Protein AF-A0A847ARM0-F1 (afdb_monomer_lite)

Structure (mmCIF, N/CA/C/O backbone):
data_AF-A0A847ARM0-F1
#
_entry.id   AF-A0A847ARM0-F1
#
loop_
_atom_site.group_PDB
_atom_site.id
_atom_site.type_symbol
_atom_site.label_atom_id
_atom_site.label_alt_id
_atom_site.label_comp_id
_atom_site.label_asym_id
_atom_site.label_entity_id
_atom_site.label_seq_id
_atom_site.pdbx_PDB_ins_code
_atom_site.Cartn_x
_atom_site.Cartn_y
_atom_site.Cartn_z
_atom_site.occupancy
_atom_site.B_iso_or_equiv
_atom_site.auth_seq_id
_atom_site.auth_comp_id
_atom_site.auth_asym_id
_atom_site.auth_atom_id
_atom_site.pdbx_PDB_model_num
ATOM 1 N N . MET A 1 1 ? -12.271 0.451 23.305 1.00 66.31 1 MET A N 1
ATOM 2 C CA . MET A 1 1 ? -11.984 0.232 21.871 1.00 66.31 1 MET A CA 1
ATOM 3 C C . MET A 1 1 ? -12.126 1.588 21.205 1.00 66.31 1 MET A C 1
ATOM 5 O O . MET A 1 1 ? -13.070 2.280 21.560 1.00 66.31 1 MET A O 1
ATOM 9 N N . ILE A 1 2 ? -11.174 2.025 20.380 1.00 81.06 2 ILE A N 1
ATOM 10 C CA . ILE A 1 2 ? -11.302 3.313 19.677 1.00 81.06 2 ILE A CA 1
ATOM 11 C C . ILE A 1 2 ? -12.392 3.132 18.619 1.00 81.06 2 ILE A C 1
ATOM 13 O O . ILE A 1 2 ? -12.335 2.171 17.855 1.00 81.06 2 ILE A O 1
ATOM 17 N N . GLU A 1 3 ? -13.389 4.008 18.605 1.00 85.88 3 GLU A N 1
ATOM 18 C CA . GLU A 1 3 ? -14.489 3.935 17.645 1.00 85.88 3 GLU A CA 1
ATOM 19 C C . GLU A 1 3 ? -14.060 4.580 16.321 1.00 85.88 3 GLU A C 1
ATOM 21 O O . GLU A 1 3 ? -14.102 5.794 16.168 1.00 85.88 3 GLU A O 1
ATOM 26 N N . HIS A 1 4 ? -13.580 3.774 15.374 1.00 92.75 4 HIS A N 1
ATOM 27 C CA . HIS A 1 4 ? -13.165 4.216 14.038 1.00 92.75 4 HIS A CA 1
ATOM 28 C C . HIS A 1 4 ? -14.167 3.772 12.963 1.00 92.75 4 HIS A C 1
ATOM 30 O O . HIS A 1 4 ? -14.939 2.837 13.164 1.00 92.75 4 HIS A O 1
ATOM 36 N N . LYS A 1 5 ? -14.089 4.364 11.767 1.00 96.12 5 LYS A N 1
ATOM 37 C CA . LYS A 1 5 ? -14.975 4.049 10.625 1.00 96.12 5 LYS A CA 1
ATOM 38 C C . LYS A 1 5 ? -14.403 3.019 9.638 1.00 96.12 5 LYS A C 1
ATOM 40 O O . LYS A 1 5 ? -14.964 2.816 8.567 1.00 96.12 5 LYS A O 1
ATOM 45 N N . ILE A 1 6 ? -13.283 2.384 9.983 1.00 96.81 6 ILE A N 1
ATOM 46 C CA . ILE A 1 6 ? -12.593 1.396 9.141 1.00 96.81 6 ILE A CA 1
ATOM 47 C C . ILE A 1 6 ? -13.366 0.072 9.138 1.00 96.81 6 ILE A C 1
ATOM 49 O O . ILE A 1 6 ? -13.774 -0.411 10.196 1.00 96.81 6 ILE A O 1
ATOM 53 N N . THR A 1 7 ? -13.527 -0.530 7.958 1.00 97.19 7 THR A N 1
ATOM 54 C CA . THR A 1 7 ? -14.255 -1.796 7.771 1.00 97.19 7 THR A CA 1
ATOM 55 C C . THR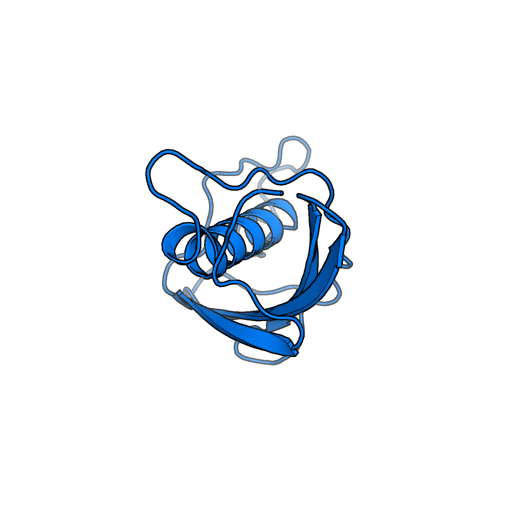 A 1 7 ? -13.399 -2.834 7.047 1.00 97.19 7 THR A C 1
ATOM 57 O O . THR A 1 7 ? -12.589 -2.495 6.188 1.0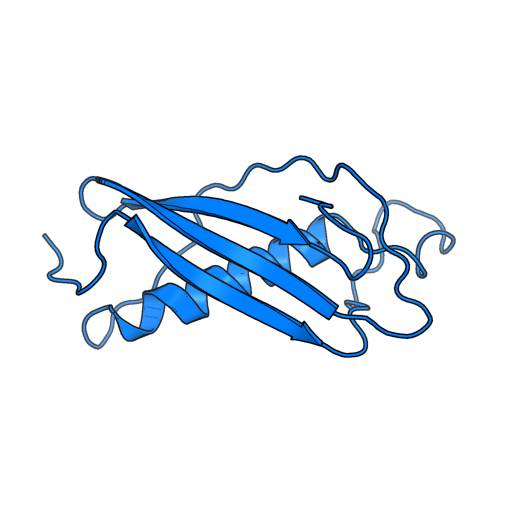0 97.19 7 THR A O 1
ATOM 60 N N . VAL A 1 8 ? -13.560 -4.113 7.405 1.00 98.00 8 VAL A N 1
ATOM 61 C CA . VAL A 1 8 ? -12.897 -5.228 6.704 1.00 98.00 8 VAL A CA 1
ATOM 62 C C . VAL A 1 8 ? -13.474 -5.353 5.293 1.00 98.00 8 VAL A C 1
ATOM 64 O O . VAL A 1 8 ? -14.685 -5.264 5.112 1.00 98.00 8 VAL A O 1
ATOM 67 N N . GLY A 1 9 ? -12.604 -5.557 4.305 1.00 98.06 9 GLY A N 1
ATOM 68 C CA . GLY A 1 9 ? -12.945 -5.592 2.883 1.00 98.06 9 GLY A CA 1
ATOM 69 C C . GLY A 1 9 ? -12.963 -4.218 2.208 1.00 98.06 9 GLY A C 1
ATOM 70 O O . GLY A 1 9 ? -13.065 -4.157 0.987 1.00 98.06 9 GLY A O 1
ATOM 71 N N . GLN A 1 10 ? -12.833 -3.117 2.960 1.00 97.19 10 GLN A N 1
ATOM 72 C CA . GLN A 1 10 ? -12.647 -1.797 2.363 1.00 97.19 10 GLN A CA 1
ATOM 73 C C . GLN A 1 10 ? -11.335 -1.763 1.582 1.00 97.19 10 GLN A C 1
ATOM 75 O O . GLN A 1 10 ? -10.290 -2.137 2.119 1.00 97.19 10 GLN A O 1
ATOM 80 N N . SER A 1 11 ? -11.396 -1.262 0.351 1.00 97.69 11 SER A N 1
ATOM 81 C CA . SER A 1 11 ? -10.238 -1.114 -0.520 1.00 97.69 11 SER A CA 1
ATOM 82 C C . SER A 1 11 ? -10.078 0.311 -1.035 1.00 97.69 11 SER A C 1
ATOM 84 O O . SER A 1 11 ? -11.062 1.035 -1.205 1.00 97.69 11 SER A O 1
ATOM 86 N N . ALA A 1 12 ? -8.844 0.698 -1.338 1.00 97.38 12 ALA A N 1
ATOM 87 C CA . ALA A 1 12 ? -8.522 1.957 -1.996 1.00 97.38 12 ALA A CA 1
ATOM 88 C C . ALA A 1 12 ? -7.449 1.740 -3.066 1.00 97.38 12 ALA A C 1
ATOM 90 O O . ALA A 1 12 ? -6.593 0.871 -2.924 1.00 97.38 12 ALA A O 1
ATOM 91 N N . ILE A 1 13 ? -7.494 2.555 -4.120 1.00 97.75 13 ILE A N 1
ATOM 92 C CA . ILE A 1 13 ? -6.425 2.645 -5.115 1.00 97.75 13 ILE A CA 1
ATOM 93 C C . ILE A 1 13 ? -5.786 4.018 -4.966 1.00 97.75 13 ILE A C 1
ATOM 95 O O . ILE A 1 13 ? -6.460 5.042 -5.090 1.00 97.75 13 ILE A O 1
ATOM 99 N N . TYR A 1 14 ? -4.487 4.033 -4.706 1.00 97.31 14 TYR A N 1
ATOM 100 C CA . TYR A 1 14 ? -3.669 5.230 -4.654 1.00 97.31 14 TYR A CA 1
ATOM 101 C C . TYR A 1 14 ? -2.746 5.267 -5.866 1.00 97.31 14 TYR A C 1
ATOM 103 O O . TYR A 1 14 ? -2.135 4.259 -6.202 1.00 97.31 14 TYR A O 1
ATOM 111 N N . LYS A 1 15 ? -2.631 6.422 -6.522 1.00 95.88 15 LYS A N 1
ATOM 112 C CA . LYS A 1 15 ? -1.702 6.611 -7.637 1.00 95.88 15 LYS A CA 1
ATOM 113 C C . LYS A 1 15 ? -0.640 7.626 -7.256 1.00 95.88 15 LYS A C 1
ATOM 115 O O . LYS A 1 15 ? -0.967 8.755 -6.887 1.00 95.88 15 LYS A O 1
ATOM 120 N N . LYS A 1 16 ? 0.621 7.219 -7.361 1.00 92.38 16 LYS A N 1
ATOM 121 C CA . LYS A 1 16 ? 1.778 8.104 -7.279 1.00 92.38 16 LYS A CA 1
ATOM 122 C C . LYS A 1 16 ? 2.265 8.384 -8.692 1.00 92.38 16 LYS A C 1
ATOM 124 O O . LYS A 1 16 ? 2.745 7.477 -9.361 1.00 92.38 16 LYS A O 1
ATOM 129 N N . GLU A 1 17 ? 2.128 9.629 -9.125 1.00 87.94 17 GLU A N 1
ATOM 130 C CA . GLU A 1 17 ? 2.483 10.074 -10.474 1.00 87.94 17 GLU A CA 1
ATOM 131 C C . GLU A 1 17 ? 3.715 10.990 -10.446 1.00 87.94 17 GLU A C 1
ATOM 133 O O . GLU A 1 17 ? 3.995 11.661 -9.447 1.00 87.94 17 GLU A O 1
ATOM 138 N N . GLY A 1 18 ? 4.423 11.060 -11.574 1.00 74.88 18 GLY A N 1
ATOM 139 C CA . GLY A 1 18 ? 5.495 12.027 -11.812 1.00 74.88 18 GLY A CA 1
ATOM 140 C C . GLY A 1 18 ? 6.894 11.454 -11.597 1.00 74.88 18 GLY A C 1
ATOM 141 O O . GLY A 1 18 ? 7.152 10.285 -11.875 1.00 74.88 18 GLY A O 1
ATOM 142 N N . SER A 1 19 ? 7.835 12.293 -11.153 1.00 69.38 19 SER A N 1
ATOM 143 C CA . SER A 1 19 ? 9.188 11.834 -10.823 1.00 69.38 19 SER A CA 1
ATOM 144 C C . SER A 1 19 ? 9.142 11.030 -9.527 1.00 69.38 19 SER A C 1
ATOM 146 O O . SER A 1 19 ? 9.231 11.594 -8.440 1.00 69.38 19 SER A O 1
ATOM 148 N N . ILE A 1 20 ? 9.045 9.707 -9.652 1.00 67.06 20 ILE A N 1
ATOM 149 C CA . ILE A 1 20 ? 9.064 8.748 -8.530 1.00 67.06 20 ILE A CA 1
ATOM 150 C C . ILE A 1 20 ? 10.498 8.522 -8.009 1.00 67.06 20 ILE A C 1
ATOM 152 O O . ILE A 1 20 ? 10.761 7.594 -7.260 1.00 67.06 20 ILE A O 1
ATOM 156 N N . ARG A 1 21 ? 11.449 9.382 -8.397 1.00 62.06 21 ARG A N 1
ATOM 157 C CA . ARG A 1 21 ? 12.806 9.393 -7.846 1.00 62.06 21 ARG A CA 1
ATOM 158 C C . ARG A 1 21 ? 12.762 10.022 -6.457 1.00 62.06 21 ARG A C 1
ATOM 160 O O . ARG A 1 21 ? 12.708 11.246 -6.322 1.00 62.06 21 ARG A O 1
ATOM 167 N N . GLY A 1 22 ? 12.770 9.188 -5.433 1.00 55.47 22 GLY A N 1
ATOM 168 C CA . GLY A 1 22 ? 13.063 9.574 -4.067 1.00 55.47 22 GLY A CA 1
ATOM 169 C C . GLY A 1 22 ? 14.530 9.975 -3.932 1.00 55.47 22 GLY A C 1
ATOM 170 O O . GLY A 1 22 ? 15.414 9.469 -4.619 1.00 55.47 22 GLY A O 1
ATOM 171 N N . SER A 1 23 ? 14.820 10.893 -3.010 1.00 52.22 23 SER A N 1
ATOM 172 C CA . SER A 1 23 ? 16.188 11.304 -2.655 1.00 52.22 23 SER A CA 1
ATOM 173 C C . SER A 1 23 ? 16.992 10.209 -1.937 1.00 52.22 23 SER A C 1
ATOM 175 O O . SER A 1 23 ? 17.988 10.515 -1.280 1.00 52.22 23 SER A O 1
ATOM 177 N N . TYR A 1 24 ? 16.563 8.947 -2.020 1.00 55.12 24 TYR A N 1
ATOM 178 C CA . TYR A 1 24 ? 17.252 7.824 -1.415 1.00 55.12 24 TYR A CA 1
ATOM 179 C C . TYR A 1 24 ? 18.532 7.562 -2.188 1.00 55.12 24 TYR A C 1
ATOM 181 O O . TYR A 1 24 ? 18.577 6.858 -3.193 1.00 55.12 24 TYR A O 1
ATOM 189 N N . ILE A 1 25 ? 19.609 8.146 -1.677 1.00 54.38 25 ILE A N 1
ATOM 190 C CA . ILE A 1 25 ? 20.953 7.692 -1.974 1.00 54.38 25 ILE A CA 1
ATOM 191 C C . ILE A 1 25 ? 21.006 6.270 -1.418 1.00 54.38 25 ILE A C 1
ATOM 193 O O . ILE A 1 25 ? 21.080 6.082 -0.200 1.00 54.38 25 ILE A O 1
ATOM 197 N N . ASN A 1 26 ? 20.879 5.269 -2.292 1.00 56.88 26 ASN A N 1
ATOM 198 C CA . ASN A 1 26 ? 21.038 3.871 -1.916 1.00 56.88 26 ASN A CA 1
ATOM 199 C C . ASN A 1 26 ? 22.373 3.740 -1.181 1.00 56.88 26 ASN A C 1
ATOM 201 O O . ASN A 1 26 ? 23.435 3.749 -1.801 1.00 56.88 26 ASN A O 1
ATOM 205 N N . SER A 1 27 ? 22.330 3.628 0.149 1.00 54.81 27 SER A N 1
ATOM 206 C CA . SER A 1 27 ? 23.523 3.717 1.003 1.00 54.81 27 SER A CA 1
ATOM 207 C C . SER A 1 27 ? 24.471 2.516 0.850 1.00 54.81 27 SER A C 1
ATOM 209 O O . SER A 1 27 ? 25.440 2.397 1.593 1.00 54.81 27 SER A O 1
ATOM 211 N N . GLY A 1 28 ? 24.211 1.632 -0.121 1.00 55.28 28 GLY A N 1
ATOM 212 C CA . GLY A 1 28 ? 25.025 0.467 -0.452 1.00 55.28 28 GLY A CA 1
ATOM 213 C C . GLY A 1 28 ? 25.319 0.258 -1.943 1.00 55.28 28 GLY A C 1
ATOM 214 O O . GLY A 1 28 ? 25.948 -0.744 -2.267 1.00 55.28 28 GLY A O 1
ATOM 215 N N . SER A 1 29 ? 24.907 1.146 -2.861 1.00 55.75 29 SER A N 1
ATOM 216 C CA . SER A 1 29 ? 25.186 0.972 -4.298 1.00 55.75 29 SER A CA 1
ATOM 217 C C . SER A 1 29 ? 25.849 2.205 -4.903 1.00 55.75 29 SER A C 1
ATOM 219 O O . SER A 1 29 ? 25.295 3.300 -4.835 1.00 55.75 29 SER A O 1
ATOM 221 N N . ASN A 1 30 ? 26.997 2.015 -5.557 1.00 54.72 30 ASN A N 1
ATOM 222 C CA . ASN A 1 30 ? 27.619 3.031 -6.404 1.00 54.72 30 ASN A CA 1
ATOM 223 C C . ASN A 1 30 ? 26.660 3.386 -7.550 1.00 54.72 30 ASN A C 1
ATOM 225 O O . ASN A 1 30 ? 26.553 2.581 -8.467 1.00 54.72 30 ASN A O 1
ATOM 229 N N . ASP A 1 31 ? 25.953 4.518 -7.455 1.00 56.34 31 ASP A N 1
ATOM 230 C CA . ASP A 1 31 ? 25.371 5.412 -8.490 1.00 56.34 31 ASP A CA 1
ATOM 231 C C . ASP A 1 31 ? 24.678 4.824 -9.753 1.00 56.34 31 ASP A C 1
ATOM 233 O O . ASP A 1 31 ? 24.265 5.546 -10.655 1.00 56.34 31 ASP A O 1
ATOM 237 N N . THR A 1 32 ? 24.522 3.506 -9.850 1.00 56.69 32 THR A N 1
ATOM 238 C CA . THR A 1 32 ? 24.209 2.773 -11.090 1.00 56.69 32 THR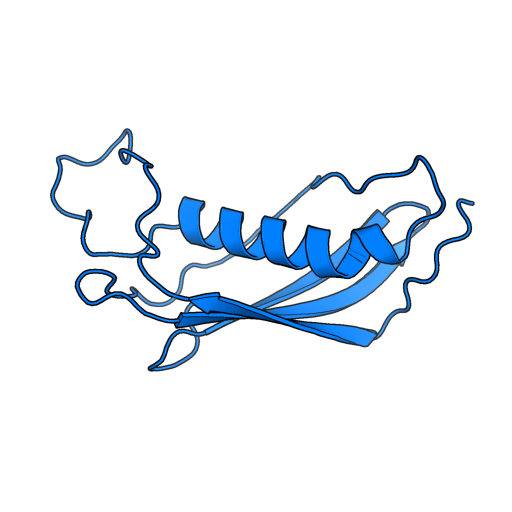 A CA 1
ATOM 239 C C . THR A 1 32 ? 22.782 2.244 -11.136 1.00 56.69 32 THR A C 1
ATOM 241 O O . THR A 1 32 ? 22.395 1.671 -12.143 1.00 56.69 32 THR A O 1
ATOM 244 N N . SER A 1 33 ? 21.981 2.437 -10.084 1.00 59.12 33 SER A N 1
ATOM 245 C CA . SER A 1 33 ? 20.559 2.043 -10.044 1.00 59.12 33 SER A CA 1
ATOM 246 C C . SER A 1 33 ? 19.606 3.231 -9.895 1.00 59.12 33 SER A C 1
ATOM 248 O O . SER A 1 33 ? 18.422 3.036 -9.663 1.00 59.12 33 SER A O 1
ATOM 250 N N . ASN A 1 34 ? 20.076 4.468 -10.099 1.00 71.75 34 ASN A N 1
ATOM 251 C CA . ASN A 1 34 ? 19.253 5.683 -9.972 1.00 71.75 34 ASN A CA 1
ATOM 252 C C . ASN A 1 34 ? 18.156 5.821 -11.055 1.00 71.75 34 ASN A C 1
ATOM 254 O O . ASN A 1 34 ? 17.519 6.874 -11.154 1.00 71.75 34 ASN A O 1
ATOM 258 N N . TYR A 1 35 ? 17.999 4.812 -11.914 1.00 80.81 35 TYR A N 1
ATOM 259 C CA . TYR A 1 35 ? 16.961 4.694 -12.937 1.00 80.81 35 TYR A CA 1
ATOM 260 C C . TYR A 1 35 ? 15.922 3.613 -12.618 1.00 80.81 35 TYR A C 1
ATOM 262 O O . TYR A 1 35 ? 14.991 3.440 -13.403 1.00 80.81 35 TYR A O 1
ATOM 270 N N . LEU A 1 36 ? 16.095 2.880 -11.514 1.00 86.25 36 LEU A N 1
ATOM 271 C CA . LEU A 1 36 ? 15.163 1.868 -11.036 1.00 86.25 36 LEU A CA 1
ATOM 272 C C . LEU A 1 36 ? 14.449 2.363 -9.787 1.00 86.25 36 LEU A C 1
ATOM 274 O O . LEU A 1 36 ? 15.033 3.087 -8.982 1.00 86.25 36 LEU A O 1
ATOM 278 N N . LEU A 1 37 ? 13.199 1.945 -9.628 1.00 87.75 37 LEU A N 1
ATOM 279 C CA . LEU A 1 37 ? 12.472 2.104 -8.379 1.00 87.75 37 LEU A CA 1
ATOM 280 C C . LEU A 1 37 ? 13.073 1.162 -7.332 1.00 87.75 37 LEU A C 1
ATOM 282 O O . LEU A 1 37 ? 13.253 -0.030 -7.574 1.00 87.75 37 LEU A O 1
ATOM 286 N N . SER A 1 38 ? 13.406 1.696 -6.168 1.00 87.00 38 SER A N 1
ATOM 287 C CA . SER A 1 38 ? 13.979 0.952 -5.053 1.00 87.00 38 SER A CA 1
ATOM 288 C C . SER A 1 38 ? 12.895 0.434 -4.104 1.00 87.00 38 SER A C 1
ATOM 290 O O . SER A 1 38 ? 11.799 0.985 -4.006 1.00 87.00 38 SER A O 1
ATOM 292 N N . THR A 1 39 ? 13.201 -0.621 -3.346 1.00 90.50 39 THR A N 1
ATOM 293 C CA . THR A 1 39 ? 12.279 -1.154 -2.327 1.00 90.50 39 THR A CA 1
ATOM 294 C C . THR A 1 39 ? 11.882 -0.113 -1.264 1.00 90.50 39 THR A C 1
ATOM 296 O O . THR A 1 39 ? 10.701 -0.065 -0.927 1.00 90.50 39 THR A O 1
ATOM 299 N N . PRO A 1 40 ? 12.784 0.754 -0.750 1.00 89.69 40 PRO A N 1
ATOM 300 C CA . PRO A 1 40 ? 12.388 1.854 0.134 1.00 89.69 40 PRO A CA 1
ATOM 301 C C . PRO A 1 40 ? 11.387 2.834 -0.493 1.00 89.69 40 PRO A C 1
ATOM 303 O O . PRO A 1 40 ? 10.464 3.265 0.187 1.00 89.69 40 PRO A O 1
ATOM 306 N N . GLU A 1 41 ? 11.508 3.150 -1.785 1.00 89.06 41 GLU A N 1
ATOM 307 C CA . GLU A 1 41 ? 10.535 4.019 -2.466 1.00 89.06 41 GLU A CA 1
ATOM 308 C C . GLU A 1 41 ? 9.167 3.342 -2.605 1.00 89.06 41 GLU A C 1
ATOM 310 O O . GLU A 1 41 ? 8.140 3.986 -2.400 1.00 89.06 41 GLU A O 1
ATOM 315 N N . VAL A 1 42 ? 9.134 2.036 -2.891 1.00 92.25 42 VAL A N 1
ATOM 316 C CA . VAL A 1 42 ? 7.884 1.255 -2.884 1.00 92.25 42 VAL A CA 1
ATOM 317 C C . VAL A 1 42 ? 7.241 1.284 -1.493 1.00 92.25 42 VAL A C 1
ATOM 319 O O . VAL A 1 42 ? 6.044 1.550 -1.369 1.00 92.25 42 VAL A O 1
ATOM 322 N N . LEU A 1 43 ? 8.037 1.073 -0.440 1.00 93.94 43 LEU A N 1
ATOM 323 C CA . LEU A 1 43 ? 7.582 1.138 0.951 1.00 93.94 43 LEU A CA 1
ATOM 324 C C . LEU A 1 43 ? 6.975 2.500 1.297 1.00 93.94 43 LEU A C 1
ATOM 326 O O . LEU A 1 43 ? 5.893 2.551 1.878 1.00 93.94 43 LEU A O 1
ATOM 330 N N . ASP A 1 44 ? 7.626 3.592 0.907 1.00 92.56 44 ASP A N 1
ATOM 331 C CA . ASP A 1 44 ? 7.111 4.945 1.118 1.00 92.56 44 ASP A CA 1
ATOM 332 C C . ASP A 1 44 ? 5.754 5.167 0.454 1.00 92.56 44 ASP A C 1
ATOM 334 O O . ASP A 1 44 ? 4.856 5.753 1.062 1.00 92.56 44 ASP A O 1
ATOM 338 N N . ILE A 1 45 ? 5.584 4.684 -0.781 1.00 94.56 45 ILE A N 1
ATOM 339 C CA . ILE A 1 45 ? 4.317 4.793 -1.510 1.00 94.56 45 ILE A CA 1
ATOM 340 C C . ILE A 1 45 ? 3.220 4.011 -0.780 1.00 94.56 45 ILE A C 1
ATOM 342 O O . ILE A 1 45 ? 2.122 4.539 -0.596 1.00 94.56 45 ILE A O 1
ATOM 346 N N . ILE A 1 46 ? 3.508 2.789 -0.316 1.00 96.81 46 ILE A N 1
ATOM 347 C CA . ILE A 1 46 ? 2.552 1.965 0.440 1.00 96.81 46 ILE A CA 1
ATOM 348 C C . ILE A 1 46 ? 2.174 2.640 1.763 1.00 96.81 46 ILE A C 1
ATOM 350 O O . ILE A 1 46 ? 0.993 2.674 2.121 1.00 96.81 46 ILE A O 1
ATOM 354 N N . ILE A 1 47 ? 3.147 3.203 2.485 1.00 96.06 47 ILE A N 1
ATOM 355 C CA . ILE A 1 47 ? 2.912 3.920 3.745 1.00 96.06 47 ILE A CA 1
ATOM 356 C C . ILE A 1 47 ? 2.059 5.166 3.488 1.00 96.06 47 ILE A C 1
ATOM 358 O O . ILE A 1 47 ? 1.053 5.363 4.168 1.00 96.06 47 ILE A O 1
ATOM 362 N N . GLU A 1 48 ? 2.395 5.977 2.480 1.00 95.38 48 GLU A N 1
ATOM 363 C CA . GLU A 1 48 ? 1.618 7.161 2.099 1.00 95.38 48 GLU A CA 1
ATOM 364 C C . GLU A 1 48 ? 0.172 6.787 1.734 1.00 95.38 48 GLU A C 1
ATOM 366 O O . GLU A 1 48 ? -0.778 7.419 2.207 1.00 95.38 48 GLU A O 1
ATOM 371 N N . ALA A 1 49 ? -0.001 5.743 0.922 1.00 96.94 49 ALA A N 1
ATOM 372 C CA . ALA A 1 49 ? -1.303 5.238 0.508 1.00 96.94 49 ALA A CA 1
ATOM 373 C C . ALA A 1 49 ? -2.133 4.744 1.706 1.00 96.94 49 ALA A C 1
ATOM 375 O O . ALA A 1 49 ? -3.312 5.087 1.826 1.00 96.94 49 ALA A O 1
ATOM 376 N N . SER A 1 50 ? -1.508 4.004 2.626 1.00 97.50 50 SER A N 1
ATOM 377 C CA . SER A 1 50 ? -2.145 3.476 3.839 1.00 97.50 50 SER A CA 1
ATOM 378 C C . SER A 1 50 ? -2.627 4.601 4.753 1.00 97.50 50 SER A C 1
ATOM 380 O O . SER A 1 50 ? -3.778 4.598 5.189 1.00 97.50 50 SER A O 1
ATOM 382 N N . THR A 1 51 ? -1.782 5.605 4.988 1.00 95.56 51 THR A N 1
ATOM 383 C CA . THR A 1 51 ? -2.118 6.787 5.791 1.00 95.56 51 THR A CA 1
ATOM 384 C C . THR A 1 51 ? -3.286 7.553 5.169 1.00 95.56 51 THR A C 1
ATOM 386 O O . THR A 1 51 ? -4.272 7.839 5.846 1.00 95.56 51 THR A O 1
ATOM 389 N N . LYS A 1 52 ? -3.246 7.817 3.853 1.00 95.38 52 LYS A N 1
ATOM 390 C CA . LYS A 1 52 ? -4.339 8.508 3.140 1.00 95.38 52 LYS A CA 1
ATOM 391 C C . LYS A 1 52 ? -5.660 7.740 3.189 1.00 95.38 52 LYS A C 1
ATOM 393 O O . LYS A 1 52 ? -6.719 8.364 3.281 1.00 95.38 52 LYS A O 1
ATOM 398 N N . MET A 1 53 ? -5.602 6.409 3.127 1.00 96.88 53 MET A N 1
ATOM 399 C CA . MET A 1 53 ? -6.775 5.541 3.219 1.00 96.88 53 MET A CA 1
ATOM 400 C C . MET A 1 53 ? -7.393 5.549 4.624 1.00 96.88 53 MET A C 1
ATOM 402 O O . MET A 1 53 ? -8.618 5.576 4.746 1.00 96.88 53 MET A O 1
ATOM 406 N N . LEU A 1 54 ? -6.572 5.502 5.678 1.00 96.81 54 LEU A N 1
ATOM 407 C CA . LEU A 1 54 ? -7.040 5.211 7.035 1.00 96.81 54 LEU A CA 1
ATOM 408 C C . LEU A 1 54 ? -7.238 6.444 7.921 1.00 96.81 54 LEU A C 1
ATOM 410 O O . LEU A 1 54 ? -8.183 6.458 8.708 1.00 96.81 54 LEU A O 1
ATOM 414 N N . ASP A 1 55 ? -6.397 7.476 7.816 1.00 92.94 55 ASP A N 1
ATOM 415 C CA . ASP A 1 55 ? -6.369 8.565 8.806 1.00 92.94 55 ASP A CA 1
ATOM 416 C C . ASP A 1 55 ? -7.687 9.350 8.862 1.00 92.94 55 ASP A C 1
ATOM 418 O O . ASP A 1 55 ? -8.176 9.683 9.941 1.00 92.94 55 ASP A O 1
ATOM 422 N N . ASN A 1 56 ? -8.341 9.553 7.716 1.00 92.44 56 ASN A N 1
ATOM 423 C CA . ASN A 1 56 ? -9.643 10.232 7.641 1.00 92.44 56 ASN A CA 1
ATOM 424 C C . ASN A 1 56 ? -10.802 9.421 8.256 1.00 92.44 56 ASN A C 1
ATOM 426 O O . ASN A 1 56 ? -11.923 9.921 8.377 1.00 92.44 56 ASN A O 1
ATOM 430 N N . LEU A 1 57 ? -10.557 8.159 8.617 1.00 95.81 57 LEU A N 1
ATOM 431 C CA . LEU A 1 57 ? -11.528 7.252 9.231 1.00 95.81 57 LEU A CA 1
ATOM 432 C C . LEU A 1 57 ? -11.328 7.127 10.747 1.00 95.81 57 LEU A C 1
ATOM 434 O O . LEU A 1 57 ? -12.108 6.433 11.411 1.00 95.81 57 LEU A O 1
ATOM 438 N N . LEU A 1 58 ? -10.305 7.785 11.294 1.00 95.25 58 LEU A N 1
ATOM 439 C CA . LEU A 1 58 ? -10.033 7.838 12.723 1.00 95.25 58 LEU A CA 1
ATOM 440 C C . LEU A 1 58 ? -10.814 8.976 13.407 1.00 95.25 58 LEU A C 1
ATOM 442 O O . LEU A 1 58 ? -11.188 9.961 12.766 1.00 95.25 58 LEU A O 1
ATOM 446 N N . PRO A 1 59 ? -11.057 8.880 14.725 1.00 93.94 59 PRO A N 1
ATOM 447 C CA . PRO A 1 59 ? -11.539 10.010 15.513 1.00 93.94 59 PRO A CA 1
ATOM 448 C C . PRO A 1 59 ? -10.547 11.174 15.530 1.00 93.94 59 PRO A C 1
ATOM 450 O O . PRO A 1 59 ? -9.339 10.991 15.380 1.00 93.94 59 PRO A O 1
ATOM 453 N N . ALA A 1 60 ? -11.053 12.373 15.818 1.00 93.06 60 ALA A N 1
ATOM 454 C CA . ALA A 1 60 ? -10.211 13.550 15.994 1.00 93.06 60 ALA A CA 1
ATOM 455 C C . ALA A 1 60 ? -9.126 13.312 17.063 1.00 93.06 60 ALA A C 1
ATOM 457 O O . ALA A 1 60 ? -9.408 12.803 18.149 1.00 93.06 60 ALA A O 1
ATOM 458 N N . GLY A 1 61 ? -7.888 13.699 16.746 1.00 92.94 61 GLY A N 1
ATOM 459 C CA . GLY A 1 61 ? -6.732 13.554 17.636 1.00 92.94 61 GLY A CA 1
ATOM 460 C C . GLY A 1 61 ? -6.037 12.188 17.596 1.00 92.94 61 GLY A C 1
ATOM 461 O O . GLY A 1 61 ? -5.077 11.995 18.337 1.00 92.94 61 GLY A O 1
ATOM 462 N N . TYR A 1 62 ? -6.480 11.256 16.746 1.00 94.25 62 TYR A N 1
ATOM 463 C CA . TYR A 1 62 ? -5.820 9.965 16.531 1.00 94.25 62 TYR A CA 1
ATOM 464 C C . TYR A 1 62 ? -5.058 9.935 15.201 1.00 94.25 62 TYR A C 1
ATOM 466 O O . TYR A 1 62 ? -5.435 10.611 14.249 1.00 94.25 62 TYR A O 1
ATOM 474 N N . ILE A 1 63 ? -4.004 9.117 15.149 1.00 94.06 63 ILE A N 1
ATOM 475 C CA . ILE A 1 63 ? -3.184 8.853 13.957 1.00 94.06 63 ILE A CA 1
ATOM 476 C C . ILE A 1 63 ? -2.940 7.348 13.805 1.00 94.06 63 ILE A C 1
ATOM 478 O O . ILE A 1 63 ? -3.037 6.599 14.786 1.00 94.06 63 ILE A O 1
ATOM 482 N N . THR A 1 64 ? -2.586 6.902 12.600 1.00 94.94 64 THR A N 1
ATOM 483 C CA . THR A 1 64 ? -2.038 5.557 12.382 1.00 94.94 64 THR A CA 1
ATOM 484 C C . THR A 1 64 ? -0.512 5.533 12.553 1.00 94.94 64 THR A C 1
ATOM 486 O O . THR A 1 64 ? 0.169 6.544 12.404 1.00 94.94 64 THR A O 1
ATOM 489 N N . VAL A 1 65 ? 0.043 4.366 12.906 1.00 95.38 65 VAL A N 1
ATOM 490 C CA . VAL A 1 65 ? 1.498 4.131 12.963 1.00 95.38 65 VAL A CA 1
ATOM 491 C C . VAL A 1 65 ? 1.800 2.766 12.354 1.00 95.38 65 VAL A C 1
ATOM 493 O O . VAL A 1 65 ? 1.276 1.747 12.813 1.00 95.38 65 VAL A O 1
ATOM 496 N N . GLY A 1 66 ? 2.663 2.740 11.336 1.00 95.50 66 GLY A N 1
ATOM 497 C CA . GLY A 1 66 ? 3.145 1.506 10.718 1.00 95.50 66 GLY A CA 1
ATOM 498 C C . GLY A 1 66 ? 3.978 0.687 11.705 1.00 95.50 66 GLY A C 1
ATOM 499 O O . GLY A 1 66 ? 4.982 1.164 12.226 1.00 95.50 66 GLY A O 1
ATOM 500 N N . LYS A 1 67 ? 3.550 -0.549 11.987 1.00 96.31 67 LYS A N 1
ATOM 501 C CA . LYS A 1 67 ? 4.245 -1.450 12.924 1.00 96.31 67 LYS A CA 1
ATOM 502 C C . LYS A 1 67 ? 5.066 -2.533 12.222 1.00 96.31 67 LYS A C 1
ATOM 504 O O . LYS A 1 67 ? 6.071 -2.986 12.761 1.00 96.31 67 LYS A O 1
ATOM 509 N N . TYR A 1 68 ? 4.576 -3.011 11.090 1.00 97.44 68 TYR A N 1
ATOM 510 C CA . TYR A 1 68 ? 5.144 -4.127 10.353 1.00 97.44 68 TYR A CA 1
ATOM 511 C C . TYR A 1 68 ? 4.760 -3.980 8.888 1.00 97.44 68 TYR A C 1
ATOM 513 O O . TYR A 1 68 ? 3.629 -3.594 8.591 1.00 97.44 68 TYR A O 1
ATOM 521 N N . ILE A 1 69 ? 5.705 -4.296 8.016 1.00 96.31 69 ILE A N 1
ATOM 522 C CA . ILE A 1 69 ? 5.515 -4.383 6.579 1.00 96.31 69 ILE A CA 1
ATOM 523 C C . ILE A 1 69 ? 6.461 -5.455 6.051 1.00 96.31 69 ILE A C 1
ATOM 525 O O . ILE A 1 69 ? 7.597 -5.579 6.510 1.00 96.31 69 ILE A O 1
ATOM 529 N N . GLU A 1 70 ? 5.963 -6.236 5.111 1.00 95.75 70 GLU A N 1
ATOM 530 C CA . GLU A 1 70 ? 6.701 -7.253 4.382 1.00 95.75 70 GLU A CA 1
ATOM 531 C C . GLU A 1 70 ? 6.238 -7.166 2.935 1.00 95.75 70 GLU A C 1
ATOM 533 O O . GLU A 1 70 ? 5.047 -6.997 2.686 1.00 95.75 70 GLU A O 1
ATOM 538 N N . LEU A 1 71 ? 7.180 -7.227 2.001 1.00 95.06 71 LEU A N 1
ATOM 539 C CA . LEU A 1 71 ? 6.883 -7.311 0.580 1.00 95.06 71 LEU A CA 1
ATOM 540 C C . LEU A 1 71 ? 7.984 -8.065 -0.151 1.00 95.06 71 LEU A C 1
ATOM 542 O O . LEU A 1 71 ? 9.125 -8.153 0.316 1.00 95.06 71 LEU A O 1
ATOM 546 N N . SER A 1 72 ? 7.643 -8.487 -1.357 1.00 95.69 72 SER A N 1
ATOM 547 C CA . SER A 1 72 ? 8.585 -8.921 -2.373 1.00 95.69 72 SER A CA 1
ATOM 548 C C . SER A 1 72 ? 8.534 -7.915 -3.522 1.00 95.69 72 SER A C 1
ATOM 550 O O . SER A 1 72 ? 7.462 -7.577 -4.010 1.00 95.69 72 SER A O 1
ATOM 552 N N . HIS A 1 73 ? 9.692 -7.371 -3.902 1.00 92.94 73 HIS A N 1
ATOM 553 C CA . HIS A 1 73 ? 9.812 -6.470 -5.049 1.00 92.94 73 HIS A CA 1
ATOM 554 C C . HIS A 1 73 ? 10.134 -7.334 -6.270 1.00 92.94 73 HIS A C 1
ATOM 556 O O . HIS A 1 73 ? 11.292 -7.661 -6.525 1.00 92.94 73 HIS A O 1
ATOM 562 N N . GLU A 1 74 ? 9.080 -7.798 -6.932 1.00 94.12 74 GLU A N 1
ATOM 563 C CA . GLU A 1 74 ? 9.119 -8.907 -7.889 1.00 94.12 74 GLU A CA 1
ATOM 564 C C . GLU A 1 74 ? 9.667 -8.493 -9.255 1.00 94.12 74 GLU A C 1
ATOM 566 O O . GLU A 1 74 ? 10.33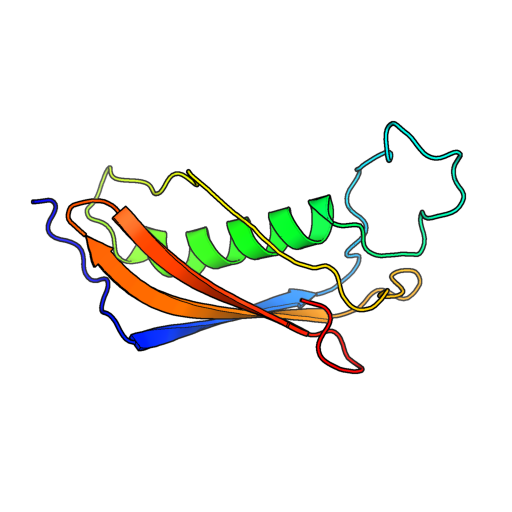4 -9.280 -9.927 1.00 94.12 74 GLU A O 1
ATOM 571 N N . GLN A 1 75 ? 9.371 -7.264 -9.683 1.00 94.44 75 GLN A N 1
ATOM 572 C CA . GLN A 1 75 ? 9.753 -6.751 -10.996 1.00 94.44 75 GLN A CA 1
ATOM 573 C C . GLN A 1 75 ? 10.435 -5.386 -10.873 1.00 94.44 75 GLN A C 1
ATOM 575 O O . GLN A 1 75 ? 10.009 -4.563 -10.064 1.00 94.44 75 GLN A O 1
ATOM 580 N N . PRO A 1 76 ? 11.483 -5.117 -11.670 1.00 90.69 76 PRO A N 1
ATOM 581 C CA . PRO A 1 76 ? 12.112 -3.805 -11.705 1.00 90.69 76 PRO A CA 1
ATOM 582 C C . PRO A 1 76 ? 11.238 -2.796 -12.463 1.00 90.69 76 PRO A C 1
ATOM 584 O O . PRO A 1 76 ? 10.791 -3.078 -13.573 1.00 90.69 76 PRO A O 1
ATOM 587 N N . THR A 1 77 ? 11.102 -1.579 -11.933 1.00 90.19 77 THR A N 1
ATOM 588 C CA . THR A 1 77 ? 10.419 -0.470 -12.623 1.00 90.19 77 THR A CA 1
ATOM 589 C C . THR A 1 77 ? 11.405 0.621 -13.025 1.00 90.19 77 THR A C 1
ATOM 591 O O . THR A 1 77 ? 12.178 1.099 -12.196 1.00 90.19 77 THR A O 1
ATOM 594 N N . LEU A 1 78 ? 11.365 1.050 -14.290 1.00 87.31 78 LEU A N 1
ATOM 595 C CA . LEU A 1 78 ? 12.164 2.172 -14.797 1.00 87.31 78 LEU A CA 1
ATOM 596 C C . LEU A 1 78 ? 11.544 3.520 -14.393 1.00 87.31 78 LEU A C 1
ATOM 598 O O . LEU A 1 78 ? 10.346 3.720 -14.553 1.00 87.31 78 LEU A O 1
ATOM 602 N N . THR A 1 79 ? 12.360 4.471 -13.927 1.00 81.19 79 THR A N 1
ATOM 603 C CA . THR A 1 79 ? 11.886 5.773 -13.401 1.00 81.19 79 THR A CA 1
ATOM 604 C C . THR A 1 79 ? 12.377 7.001 -14.183 1.00 81.19 79 THR A C 1
ATOM 606 O O . THR A 1 79 ? 12.009 8.132 -13.861 1.00 81.19 79 THR A O 1
ATOM 609 N N . LEU A 1 80 ? 13.200 6.816 -15.225 1.00 74.00 80 LEU A N 1
ATOM 610 C CA . LEU A 1 80 ? 13.873 7.910 -15.953 1.00 74.00 80 LEU A CA 1
ATOM 611 C C . LEU A 1 80 ? 12.926 8.872 -16.672 1.00 74.00 80 LEU A C 1
ATOM 613 O O . LEU A 1 80 ? 13.234 10.055 -16.802 1.00 74.00 80 LEU A O 1
ATOM 617 N N . THR A 1 81 ? 11.794 8.370 -17.150 1.00 72.31 81 THR A N 1
ATOM 618 C CA . THR A 1 81 ? 10.798 9.138 -17.909 1.00 72.31 81 THR A CA 1
ATOM 619 C C . THR A 1 81 ? 9.627 9.595 -17.041 1.00 72.31 81 THR A C 1
ATOM 621 O O . THR A 1 81 ? 8.617 10.056 -17.565 1.00 72.31 81 THR A O 1
ATOM 624 N N . GLY A 1 82 ? 9.759 9.475 -15.715 1.00 75.38 82 GLY A N 1
ATOM 625 C CA . GLY A 1 82 ? 8.613 9.468 -14.813 1.00 75.38 82 GLY A CA 1
ATOM 626 C C . GLY A 1 82 ? 7.847 8.149 -14.909 1.00 75.38 82 GLY A C 1
ATOM 627 O O . GLY A 1 82 ? 8.311 7.192 -15.526 1.00 75.38 82 GLY A O 1
ATOM 628 N N . GLY A 1 83 ? 6.682 8.104 -14.275 1.00 81.69 83 GLY A N 1
ATOM 629 C CA . GLY A 1 83 ? 5.785 6.957 -14.336 1.00 81.69 83 GLY A CA 1
ATOM 630 C C . GLY A 1 83 ? 4.622 7.112 -13.370 1.00 81.69 83 GLY A C 1
ATOM 631 O O . GLY A 1 83 ? 4.491 8.136 -12.689 1.00 81.69 83 GLY A O 1
ATOM 632 N N . THR A 1 84 ? 3.794 6.074 -13.308 1.00 91.12 84 THR A N 1
ATOM 633 C CA . THR A 1 84 ? 2.725 5.952 -12.319 1.00 91.12 84 THR A CA 1
ATOM 634 C C . THR A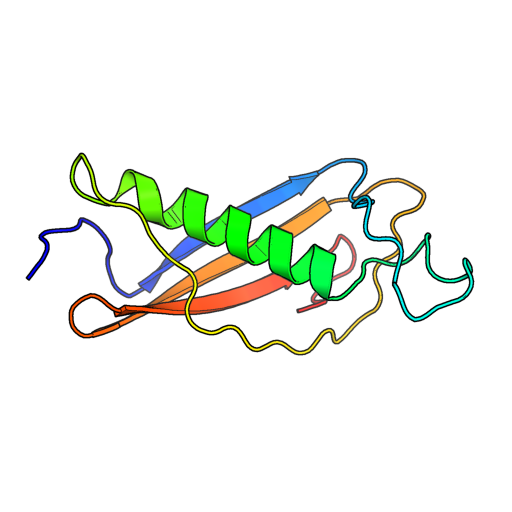 1 84 ? 2.866 4.635 -11.580 1.00 91.12 84 THR A C 1
ATOM 636 O O . THR A 1 84 ? 2.837 3.583 -12.211 1.00 91.12 84 THR A O 1
ATOM 639 N N . ILE A 1 85 ? 2.951 4.686 -10.250 1.00 95.06 85 ILE A N 1
ATOM 640 C CA . ILE A 1 85 ? 2.742 3.504 -9.409 1.00 95.06 85 ILE A CA 1
ATOM 641 C C . ILE A 1 85 ? 1.324 3.549 -8.857 1.00 95.06 85 ILE A C 1
ATOM 643 O O . ILE A 1 85 ? 0.933 4.507 -8.188 1.00 95.06 85 ILE A O 1
ATOM 647 N N . SER A 1 86 ? 0.554 2.507 -9.148 1.00 97.12 86 SER A N 1
ATOM 648 C CA . SER A 1 86 ? -0.774 2.278 -8.591 1.00 97.12 86 SER A CA 1
ATOM 649 C C . SER A 1 86 ? -0.671 1.292 -7.435 1.00 97.12 86 SER A C 1
ATOM 651 O O . SER A 1 86 ? -0.308 0.141 -7.643 1.00 97.12 86 SER A O 1
ATOM 653 N N . THR A 1 87 ? -1.018 1.722 -6.230 1.00 98.19 87 THR A N 1
ATOM 654 C CA . THR A 1 87 ? -1.060 0.873 -5.039 1.00 98.19 87 THR A CA 1
ATOM 655 C C . THR A 1 87 ? -2.504 0.577 -4.676 1.00 98.19 87 THR A C 1
ATOM 657 O O . THR A 1 87 ? -3.287 1.491 -4.411 1.00 98.19 87 THR A O 1
ATOM 660 N N . ILE A 1 88 ? -2.860 -0.699 -4.664 1.00 98.50 88 ILE A N 1
ATOM 661 C CA . ILE A 1 88 ? -4.154 -1.199 -4.215 1.00 98.50 88 ILE A CA 1
ATOM 662 C C . ILE A 1 88 ? -3.975 -1.652 -2.773 1.00 98.50 88 ILE A C 1
ATOM 664 O O . ILE A 1 88 ? -3.065 -2.416 -2.482 1.00 98.50 88 ILE A O 1
ATOM 668 N N . LEU A 1 89 ? -4.827 -1.180 -1.871 1.00 98.31 89 LEU A N 1
ATOM 669 C CA . LEU A 1 89 ? -4.822 -1.543 -0.454 1.00 98.31 89 LEU A CA 1
ATOM 670 C C . LEU A 1 89 ? -6.170 -2.129 -0.083 1.00 98.31 89 LEU A C 1
ATOM 672 O O . LEU A 1 89 ? -7.194 -1.581 -0.488 1.00 98.31 89 LEU A O 1
ATOM 676 N N . THR A 1 90 ? -6.178 -3.180 0.733 1.00 98.62 90 THR A N 1
ATOM 677 C CA . THR A 1 90 ? -7.408 -3.781 1.261 1.00 98.62 90 THR A CA 1
ATOM 678 C C . THR A 1 90 ? -7.269 -4.086 2.745 1.00 98.62 90 THR A C 1
ATOM 680 O O . THR A 1 90 ? -6.312 -4.728 3.169 1.00 98.62 90 THR A O 1
ATOM 683 N N . VAL A 1 91 ? -8.250 -3.682 3.556 1.00 98.56 91 VAL A N 1
ATOM 684 C CA . VAL A 1 91 ? -8.308 -4.078 4.971 1.00 98.56 91 VAL A CA 1
ATOM 685 C C . VAL A 1 91 ? -8.710 -5.545 5.068 1.00 98.56 91 VAL A C 1
ATOM 687 O O . VAL A 1 91 ? -9.861 -5.894 4.816 1.00 98.56 91 VAL A O 1
ATOM 690 N N . THR A 1 92 ? -7.795 -6.411 5.492 1.00 98.50 92 THR A N 1
ATOM 691 C CA . THR A 1 92 ? -8.054 -7.857 5.604 1.00 98.50 92 THR A CA 1
ATOM 692 C C . THR A 1 92 ? -8.502 -8.276 6.995 1.00 98.50 92 THR A C 1
ATOM 694 O O . THR A 1 92 ? -9.238 -9.251 7.148 1.00 98.50 92 THR A O 1
ATOM 697 N N . LYS A 1 93 ? -8.083 -7.545 8.034 1.00 98.19 93 LYS A N 1
ATOM 698 C CA . LYS A 1 93 ? -8.414 -7.871 9.424 1.00 98.19 93 LYS A CA 1
ATOM 699 C C . LYS A 1 93 ? -8.315 -6.652 10.332 1.00 98.19 93 LYS A C 1
ATOM 701 O O . LYS A 1 93 ? -7.424 -5.820 10.189 1.00 98.19 93 LYS A O 1
ATOM 706 N N . ILE A 1 94 ? -9.183 -6.608 11.341 1.00 96.94 94 ILE A N 1
ATOM 707 C CA . ILE A 1 94 ? -9.108 -5.656 12.454 1.00 96.94 94 ILE A CA 1
ATOM 708 C C . ILE A 1 94 ? -9.037 -6.458 13.755 1.00 96.94 94 ILE A C 1
ATOM 710 O O . ILE A 1 94 ? -9.837 -7.363 13.984 1.00 96.94 94 ILE A O 1
ATOM 714 N N . SER A 1 95 ? -8.052 -6.159 14.601 1.00 95.25 95 SER A N 1
ATOM 715 C CA . SER A 1 95 ? -7.847 -6.834 15.887 1.00 95.25 95 SER A CA 1
ATOM 716 C C . SER A 1 95 ? -7.492 -5.814 16.964 1.00 95.25 95 SER A C 1
ATOM 718 O O . SER A 1 95 ? -6.324 -5.464 17.148 1.00 95.25 95 SER A O 1
ATOM 720 N N . GLY A 1 96 ? -8.500 -5.344 17.699 1.00 92.50 96 GLY A N 1
ATOM 721 C CA . GLY A 1 96 ? -8.326 -4.266 18.671 1.00 92.50 96 GLY A CA 1
ATOM 722 C C . GLY A 1 96 ? -7.983 -2.957 17.963 1.00 92.50 96 GLY A C 1
ATOM 723 O O . GLY A 1 96 ? -8.772 -2.478 17.162 1.00 92.50 96 GLY A O 1
ATOM 724 N N . ASN A 1 97 ? -6.807 -2.395 18.246 1.00 92.69 97 ASN A N 1
ATOM 725 C CA . ASN A 1 97 ? -6.286 -1.189 17.592 1.00 92.69 97 ASN A CA 1
ATOM 726 C C . ASN A 1 97 ? -5.334 -1.488 16.418 1.00 92.69 97 ASN A C 1
ATOM 728 O O . ASN A 1 97 ? -4.649 -0.585 15.945 1.00 92.69 97 ASN A O 1
ATOM 732 N N . LYS A 1 98 ? -5.227 -2.752 15.993 1.00 95.75 98 LYS A N 1
ATOM 733 C CA . LYS A 1 98 ? -4.383 -3.161 14.867 1.00 95.75 98 LYS A CA 1
ATOM 734 C C . LYS A 1 98 ? -5.241 -3.370 13.632 1.00 95.75 98 LYS A C 1
ATOM 736 O O . LYS A 1 98 ? -6.194 -4.152 13.673 1.00 95.75 98 LYS A O 1
ATOM 741 N N . ILE A 1 99 ? -4.849 -2.715 12.550 1.00 97.25 99 ILE A N 1
ATOM 742 C CA . ILE A 1 99 ? -5.435 -2.857 11.222 1.00 97.25 99 ILE A CA 1
ATOM 743 C C . ILE A 1 99 ? -4.406 -3.599 10.374 1.00 97.25 99 ILE A C 1
ATOM 745 O O . ILE A 1 99 ? -3.232 -3.235 10.371 1.00 97.25 99 ILE A O 1
ATOM 749 N N . PHE A 1 100 ? -4.839 -4.668 9.717 1.00 98.19 100 PHE A N 1
ATOM 750 C CA . PHE A 1 100 ? -4.016 -5.436 8.794 1.00 98.19 100 PHE A CA 1
ATOM 751 C C . PHE A 1 100 ? -4.454 -5.090 7.379 1.00 98.19 100 PHE A C 1
ATOM 753 O O . PHE A 1 100 ? -5.651 -5.123 7.073 1.00 98.19 100 PHE A O 1
ATOM 760 N N . LEU A 1 101 ? -3.476 -4.743 6.555 1.00 98.44 101 LEU A N 1
ATOM 761 C CA . LEU A 1 101 ? -3.661 -4.399 5.159 1.00 98.44 101 LEU A CA 1
ATOM 762 C C . LEU A 1 101 ? -2.985 -5.466 4.310 1.00 98.44 101 LEU A C 1
ATOM 764 O O . LEU A 1 101 ? -1.893 -5.918 4.645 1.00 98.44 101 LEU A O 1
ATOM 768 N N . ASP A 1 102 ? -3.659 -5.847 3.240 1.00 98.19 102 ASP A N 1
ATOM 769 C CA . ASP A 1 102 ? -3.030 -6.464 2.081 1.00 98.19 102 ASP A CA 1
ATOM 770 C C . ASP A 1 102 ? -2.833 -5.392 1.010 1.00 98.19 102 ASP A C 1
ATOM 772 O O . ASP A 1 102 ? -3.579 -4.400 0.987 1.00 98.19 102 ASP A O 1
ATOM 776 N N . PHE A 1 103 ? -1.827 -5.564 0.159 1.00 97.88 103 PHE A N 1
ATOM 777 C CA . PHE A 1 103 ? -1.535 -4.601 -0.889 1.00 97.88 103 PHE A CA 1
ATOM 778 C C . PHE A 1 103 ? -0.931 -5.228 -2.135 1.00 97.88 103 PHE A C 1
ATOM 780 O O . PHE A 1 103 ? -0.302 -6.276 -2.074 1.00 97.88 103 PHE A O 1
ATOM 787 N N . SER A 1 104 ? -1.096 -4.518 -3.249 1.00 97.94 104 SER A N 1
ATOM 788 C CA . SER A 1 104 ? -0.304 -4.718 -4.457 1.00 97.94 104 SER A CA 1
ATOM 789 C C . SER A 1 104 ? 0.084 -3.378 -5.077 1.00 97.94 104 SER A C 1
ATOM 791 O O . SER A 1 104 ? -0.644 -2.388 -4.977 1.00 97.94 104 SER A O 1
ATOM 793 N N . CYS A 1 105 ? 1.239 -3.334 -5.719 1.00 97.56 105 CYS A N 1
ATOM 794 C CA . CYS A 1 105 ? 1.798 -2.229 -6.474 1.00 97.56 105 CYS A CA 1
ATOM 795 C C . CYS A 1 105 ? 1.895 -2.596 -7.954 1.00 97.56 105 CYS A C 1
ATOM 797 O O . CYS A 1 105 ? 2.444 -3.623 -8.342 1.00 97.56 105 CYS A O 1
ATOM 799 N N . HIS A 1 106 ? 1.415 -1.714 -8.812 1.00 97.19 106 HIS A N 1
ATOM 800 C CA . HIS A 1 106 ? 1.472 -1.904 -10.248 1.00 97.19 106 HIS A CA 1
ATOM 801 C C . HIS A 1 106 ? 2.135 -0.693 -10.888 1.00 97.19 106 HIS A C 1
ATOM 803 O O . HIS A 1 106 ? 1.791 0.441 -10.548 1.00 97.19 106 HIS A O 1
ATOM 809 N N . ASP A 1 107 ? 3.050 -0.927 -11.818 1.00 94.44 107 ASP A N 1
ATOM 810 C CA . ASP A 1 107 ? 3.482 0.102 -12.756 1.00 94.44 107 ASP A CA 1
ATOM 811 C C . ASP A 1 107 ? 2.609 0.068 -14.026 1.00 94.44 107 ASP A C 1
ATOM 813 O O . ASP A 1 107 ? 1.517 -0.508 -14.045 1.00 94.44 107 ASP A O 1
ATOM 817 N N . GLU A 1 108 ? 3.050 0.734 -15.091 1.00 91.56 108 GLU A N 1
ATOM 818 C CA . GLU A 1 108 ? 2.316 0.795 -16.361 1.00 91.56 108 GLU A CA 1
ATOM 819 C C . GLU A 1 108 ? 2.295 -0.541 -17.121 1.00 91.56 108 GLU A C 1
ATOM 821 O O . GLU A 1 108 ? 1.450 -0.738 -17.996 1.00 91.56 108 GLU A O 1
ATOM 826 N N . ILE A 1 109 ? 3.215 -1.453 -16.800 1.00 93.19 109 ILE A N 1
ATOM 827 C CA . ILE A 1 109 ? 3.359 -2.760 -17.441 1.00 93.19 109 ILE A CA 1
ATOM 828 C C . ILE A 1 109 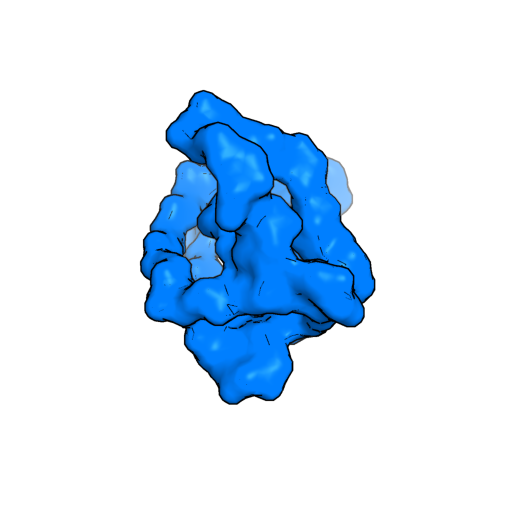? 2.574 -3.813 -16.655 1.00 93.19 109 ILE A C 1
ATOM 830 O O . ILE A 1 109 ? 1.890 -4.644 -17.258 1.00 93.19 109 ILE A O 1
ATOM 834 N N . GLY A 1 110 ? 2.649 -3.797 -15.322 1.00 95.12 110 GLY A N 1
ATOM 835 C CA . GLY A 1 110 ? 1.959 -4.784 -14.499 1.00 95.12 110 GLY A CA 1
ATOM 836 C C . GLY A 1 110 ? 2.342 -4.768 -13.023 1.00 95.12 110 GLY A C 1
ATOM 837 O O . GLY A 1 110 ? 2.712 -3.738 -12.475 1.00 95.12 110 GLY A O 1
ATOM 838 N N . LEU A 1 111 ? 2.187 -5.925 -12.375 1.00 96.88 111 LEU A N 1
ATOM 839 C CA . LEU A 1 111 ? 2.480 -6.143 -10.956 1.00 96.88 111 LEU A CA 1
ATOM 840 C C . LEU A 1 111 ? 3.989 -6.035 -10.683 1.00 96.88 111 LEU A C 1
ATOM 842 O O . LEU A 1 111 ? 4.782 -6.687 -11.364 1.00 96.88 111 LEU A O 1
ATOM 846 N N . ILE A 1 112 ? 4.365 -5.273 -9.657 1.00 96.31 112 ILE A N 1
ATOM 847 C CA . ILE A 1 112 ? 5.762 -5.099 -9.209 1.00 96.31 112 ILE A CA 1
ATOM 848 C C . ILE A 1 112 ? 5.947 -5.450 -7.727 1.00 96.31 112 ILE A C 1
ATOM 850 O O . ILE A 1 112 ? 7.039 -5.820 -7.298 1.00 96.31 112 ILE A O 1
ATOM 854 N N . CYS A 1 113 ? 4.859 -5.318 -6.974 1.00 93.06 113 CYS A N 1
ATOM 855 C CA . CYS A 1 113 ? 4.614 -5.685 -5.589 1.00 93.06 113 CYS A CA 1
ATOM 856 C C . CYS A 1 113 ? 3.097 -5.971 -5.511 1.00 93.06 113 CYS A C 1
ATOM 858 O O . CYS A 1 113 ? 2.615 -6.472 -4.491 1.00 93.06 113 CYS A O 1
#

Sequence (113 aa):
MIEHKITVGQSAIYKKEGSIRGSYINSGSNDTSNYLLSTPEVLDIIIEASTKMLDNLLPAGYITVGKYIELSHEQPTLTLTGGTISTILTVTKISGNKIFLDFSCHDEIGLIC

pLDDT: mean 88.22, std 13.55, range [52.22, 98.62]

Radius of gyration: 15.5 Å; chains: 1; bounding box: 43×22×40 Å

Secondary structure (DSSP, 8-state):
-------TT-EEEEEEEE----S---TTS-SS-TTB--HHHHHHHHHHHHHHHHGGGSPTT-------------S--B-BTBEEEEEEEEEEEEETTEEEEEEEEE-SSSB--

Foldseek 3Di:
DFDWQDDAFDKDKDKDWDQLQDPDPVPPDDPDCSFWDDPVSVVVSVVVRVQVVGVVRGPPPDGDDDDDDDDDQADIDTRPVIWMKIKMWGFHDDDPPDTDIDIWIATPVGTRD